Protein AF-A0A6B3GHF2-F1 (afdb_monomer_lite)

Structure (mmCIF, N/CA/C/O backbone):
data_AF-A0A6B3GHF2-F1
#
_entry.id   AF-A0A6B3GHF2-F1
#
loop_
_atom_site.group_PDB
_atom_site.id
_atom_site.type_symbol
_atom_site.label_atom_id
_atom_site.label_alt_id
_atom_site.label_comp_id
_atom_site.label_asym_id
_atom_site.label_entity_id
_atom_site.label_seq_id
_atom_site.pdbx_PDB_ins_code
_atom_site.Cartn_x
_atom_site.Cartn_y
_atom_site.Cartn_z
_atom_site.occupancy
_atom_site.B_iso_or_equiv
_atom_site.auth_seq_id
_atom_site.auth_comp_id
_atom_site.auth_asym_id
_atom_site.auth_atom_id
_atom_site.pdbx_PDB_model_num
ATOM 1 N N . LEU A 1 1 ? 19.508 -6.571 7.950 1.00 88.88 1 LEU A N 1
ATOM 2 C CA . LEU A 1 1 ? 18.903 -7.587 7.054 1.00 88.88 1 LEU A CA 1
ATOM 3 C C . LEU A 1 1 ? 18.794 -8.964 7.714 1.00 88.88 1 LEU A C 1
ATOM 5 O O . LEU A 1 1 ? 17.687 -9.468 7.788 1.00 88.88 1 LEU A O 1
ATOM 9 N N . TYR A 1 2 ? 19.880 -9.550 8.240 1.00 95.19 2 TYR A N 1
ATOM 10 C CA . TYR A 1 2 ? 19.823 -10.866 8.907 1.00 95.19 2 TYR A CA 1
ATOM 11 C C . TYR A 1 2 ? 18.774 -10.945 10.028 1.00 95.19 2 TYR A 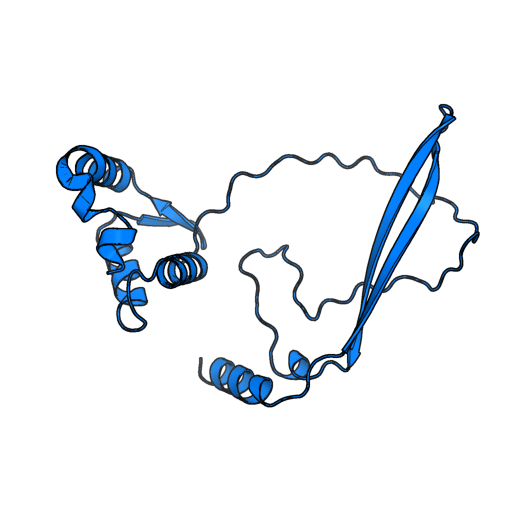C 1
ATOM 13 O O . TYR A 1 2 ? 17.968 -11.864 10.043 1.00 95.19 2 TYR A O 1
ATOM 21 N N . GLU A 1 3 ? 18.723 -9.946 10.913 1.00 94.00 3 GLU A N 1
ATOM 22 C CA . GLU A 1 3 ? 17.723 -9.892 11.987 1.00 94.00 3 GLU A CA 1
ATOM 23 C C . GLU A 1 3 ? 16.279 -9.899 11.457 1.00 94.00 3 GLU A C 1
ATOM 25 O O . GLU A 1 3 ? 15.427 -10.585 12.012 1.00 94.00 3 GLU A O 1
ATOM 30 N N . LEU A 1 4 ? 16.008 -9.184 10.359 1.00 93.31 4 LEU A N 1
ATOM 31 C CA . LEU A 1 4 ? 14.692 -9.149 9.716 1.00 93.31 4 LEU A CA 1
ATOM 32 C C . LEU A 1 4 ? 14.301 -10.533 9.185 1.00 93.31 4 LEU A C 1
ATOM 34 O O . LEU A 1 4 ? 13.196 -11.003 9.446 1.00 93.31 4 LEU A O 1
ATOM 38 N N . ILE A 1 5 ? 15.227 -11.189 8.477 1.00 95.12 5 ILE A N 1
ATOM 39 C CA . ILE A 1 5 ? 15.040 -12.548 7.956 1.00 95.12 5 ILE A CA 1
ATOM 40 C C . ILE A 1 5 ? 14.788 -13.511 9.116 1.00 95.12 5 ILE A C 1
ATOM 42 O O . ILE A 1 5 ? 13.819 -14.259 9.095 1.00 95.12 5 ILE A O 1
ATOM 46 N N . TRP A 1 6 ? 15.617 -13.455 10.158 1.00 96.94 6 TRP A N 1
ATOM 47 C CA . TRP A 1 6 ? 15.489 -14.315 11.329 1.00 96.94 6 TRP A CA 1
ATOM 48 C C . TRP A 1 6 ? 14.136 -14.132 12.030 1.00 96.94 6 TRP A C 1
ATOM 50 O O . TRP A 1 6 ? 13.442 -15.119 12.265 1.00 96.94 6 TRP A O 1
ATOM 60 N N . LYS A 1 7 ? 13.711 -12.885 12.286 1.00 96.06 7 LYS A N 1
ATOM 61 C CA . LYS A 1 7 ? 12.404 -12.584 12.894 1.00 96.06 7 LYS A CA 1
ATOM 62 C C . LYS A 1 7 ? 11.247 -13.112 12.050 1.00 96.06 7 LYS A C 1
ATOM 64 O O . LYS A 1 7 ? 10.357 -13.755 12.601 1.00 96.06 7 LYS A O 1
ATOM 69 N N . ARG A 1 8 ? 11.271 -12.898 10.728 1.00 96.06 8 ARG A N 1
ATOM 70 C CA . ARG A 1 8 ? 10.205 -13.359 9.820 1.00 96.06 8 ARG A CA 1
ATOM 71 C C . ARG A 1 8 ? 10.156 -14.889 9.724 1.00 96.06 8 ARG A C 1
ATOM 73 O O . ARG A 1 8 ? 9.071 -15.462 9.773 1.00 96.06 8 ARG A O 1
ATOM 80 N N . THR A 1 9 ? 11.310 -15.561 9.692 1.00 97.25 9 THR A N 1
ATOM 81 C CA . THR A 1 9 ? 11.394 -17.032 9.721 1.00 97.25 9 THR A CA 1
ATOM 82 C C . THR A 1 9 ? 10.838 -17.601 11.023 1.00 97.25 9 THR A C 1
ATOM 84 O O . THR A 1 9 ? 10.012 -18.509 10.981 1.00 97.25 9 THR A O 1
ATOM 87 N N . VAL A 1 10 ? 11.236 -17.056 12.177 1.00 96.81 10 VAL A N 1
ATOM 88 C CA . VAL A 1 10 ? 10.724 -17.500 13.482 1.00 96.81 10 VAL A CA 1
ATOM 89 C C . VAL A 1 10 ? 9.215 -17.260 13.586 1.00 96.81 10 VAL A C 1
ATOM 91 O O . VAL A 1 10 ? 8.486 -18.182 13.944 1.00 96.81 10 VAL A O 1
ATOM 94 N N . ALA A 1 11 ? 8.737 -16.070 13.208 1.00 96.38 11 ALA A N 1
ATOM 95 C CA . ALA A 1 11 ? 7.318 -15.713 13.231 1.00 96.38 11 ALA A CA 1
ATOM 96 C C . ALA A 1 11 ? 6.450 -16.670 12.396 1.00 96.38 11 ALA A C 1
ATOM 98 O O . ALA A 1 11 ? 5.365 -17.035 12.837 1.00 96.38 11 ALA A O 1
ATOM 99 N N . SER A 1 12 ? 6.950 -17.149 11.249 1.00 96.38 12 SER A N 1
ATOM 100 C CA . SER A 1 12 ? 6.222 -18.089 10.377 1.00 96.38 12 SER A CA 1
ATOM 101 C C . SER A 1 12 ? 5.883 -19.437 11.029 1.00 96.38 12 SER A C 1
ATOM 103 O O . SER A 1 12 ? 5.015 -20.149 10.535 1.00 96.38 12 SER A O 1
ATOM 105 N N . GLN A 1 13 ? 6.576 -19.806 12.111 1.00 97.75 13 GLN A N 1
ATOM 106 C CA . GLN A 1 13 ? 6.357 -21.053 12.855 1.00 97.75 13 GLN A CA 1
ATOM 107 C C . GLN A 1 13 ? 5.630 -20.818 14.189 1.00 97.75 13 GLN A C 1
ATOM 109 O O . GLN A 1 13 ? 5.427 -21.752 14.968 1.00 97.75 13 GLN A O 1
ATOM 114 N N . MET A 1 14 ? 5.275 -19.568 14.498 1.00 97.38 14 MET A N 1
ATOM 115 C CA . MET A 1 14 ? 4.552 -19.212 15.715 1.00 97.38 14 MET A CA 1
ATOM 116 C C . MET A 1 14 ? 3.042 -19.352 15.514 1.00 97.38 14 MET A C 1
ATOM 118 O O . MET A 1 14 ? 2.538 -19.381 14.399 1.00 97.38 14 MET A O 1
ATOM 122 N N . LYS A 1 15 ? 2.309 -19.437 16.627 1.00 97.00 15 LYS A N 1
ATOM 123 C CA . LYS A 1 15 ? 0.843 -19.484 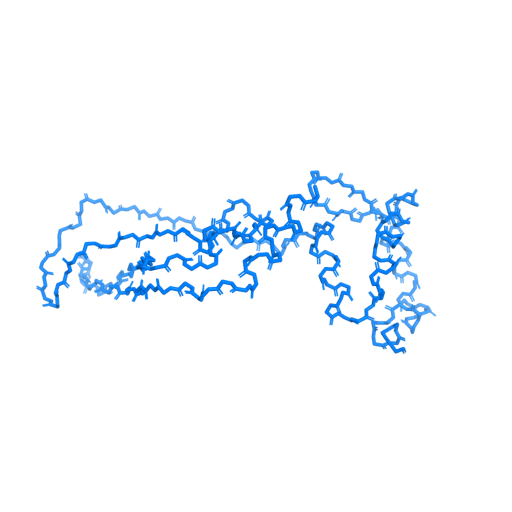16.609 1.00 97.00 15 LYS A CA 1
ATOM 124 C C . LYS A 1 15 ? 0.247 -18.185 16.070 1.00 97.00 15 LYS A C 1
ATOM 126 O O . LYS A 1 15 ? 0.813 -17.109 16.285 1.00 97.00 15 LYS A O 1
ATOM 131 N N . ASP A 1 16 ? -0.945 -18.299 15.499 1.00 95.62 16 ASP A N 1
ATOM 132 C CA . ASP A 1 16 ? -1.759 -17.154 15.108 1.00 95.62 16 ASP A CA 1
ATOM 133 C C . ASP A 1 16 ? -2.029 -16.232 16.294 1.00 95.62 16 ASP A C 1
ATOM 135 O O . ASP A 1 16 ? -2.136 -16.662 17.450 1.00 95.62 16 ASP A O 1
ATOM 139 N N . ALA A 1 17 ? -2.145 -14.944 15.997 1.00 94.44 17 ALA A N 1
ATOM 140 C CA . ALA A 1 17 ? -2.664 -13.997 16.956 1.00 94.44 17 ALA A CA 1
ATOM 141 C C . ALA A 1 17 ? -4.187 -14.121 17.052 1.00 94.44 17 ALA A C 1
ATOM 143 O O . ALA A 1 17 ? -4.872 -14.287 16.044 1.00 94.44 17 ALA A O 1
ATOM 144 N N . THR A 1 18 ? -4.726 -13.985 18.259 1.00 95.31 18 THR A N 1
ATOM 145 C CA . THR A 1 18 ? -6.172 -13.941 18.489 1.00 95.31 18 THR A CA 1
ATOM 146 C C . THR A 1 18 ? -6.552 -12.635 19.156 1.00 95.31 18 THR A C 1
ATOM 148 O O . THR A 1 18 ? -5.778 -12.048 19.915 1.00 95.31 18 THR A O 1
ATOM 151 N N . GLY A 1 19 ? -7.768 -12.182 18.893 1.00 93.69 19 GLY A N 1
ATOM 152 C CA . GLY A 1 19 ? -8.270 -10.927 19.409 1.00 93.69 19 GLY A CA 1
ATOM 153 C C . GLY A 1 19 ? -9.765 -10.787 19.200 1.00 93.69 19 GLY A C 1
ATOM 154 O O . GLY A 1 19 ? -10.410 -11.664 18.631 1.00 93.69 19 GLY A O 1
ATOM 155 N N . ASN A 1 20 ? -10.289 -9.660 19.658 1.00 93.00 20 ASN A N 1
ATOM 156 C CA . ASN A 1 20 ? -11.680 -9.280 19.509 1.00 93.00 20 ASN A CA 1
ATOM 157 C C . ASN A 1 20 ? -11.750 -8.026 18.640 1.00 93.00 20 ASN A C 1
ATOM 159 O O . ASN A 1 20 ? -11.010 -7.067 18.871 1.00 93.00 20 ASN A O 1
ATOM 163 N N . SER A 1 21 ? -12.655 -8.039 17.667 1.00 92.94 21 SER A N 1
ATOM 164 C CA . SER A 1 21 ? -13.078 -6.843 16.946 1.00 92.94 21 SER A CA 1
ATOM 165 C C . SER A 1 21 ? -14.472 -6.473 17.429 1.00 92.94 21 SER A C 1
ATOM 167 O O . SER A 1 21 ? -15.338 -7.344 17.531 1.00 92.94 21 SER A O 1
ATOM 169 N N . VAL A 1 22 ? -14.674 -5.206 17.770 1.00 93.56 22 VAL A N 1
ATOM 170 C CA . VAL A 1 22 ? -15.941 -4.692 18.291 1.00 93.56 22 VAL A CA 1
ATOM 171 C C . VAL A 1 22 ? -16.322 -3.462 17.488 1.00 93.56 22 VAL A C 1
ATOM 173 O O . VAL A 1 22 ? -15.524 -2.538 17.347 1.00 93.56 22 VAL A O 1
ATOM 176 N N . THR A 1 23 ? -17.557 -3.428 17.004 1.00 94.75 23 THR A N 1
ATOM 177 C CA . THR A 1 23 ? -18.143 -2.248 16.367 1.00 94.75 23 THR A CA 1
ATOM 178 C C . THR A 1 23 ? -19.340 -1.803 17.189 1.00 94.75 23 THR A C 1
ATOM 180 O O . THR A 1 23 ? -20.242 -2.593 17.449 1.00 94.75 23 THR A O 1
ATOM 183 N N . VAL A 1 24 ? -19.344 -0.536 17.589 1.00 94.81 24 VAL A N 1
ATOM 184 C CA . VAL A 1 24 ? -20.440 0.103 18.317 1.00 94.81 24 VAL A CA 1
ATOM 185 C C . VAL A 1 24 ? -21.104 1.105 17.386 1.00 94.81 24 VAL A C 1
ATOM 187 O O . VAL A 1 24 ? -20.431 1.943 16.780 1.00 94.81 24 VAL A O 1
ATOM 190 N N . LYS A 1 25 ? -22.428 1.012 17.275 1.00 95.00 25 LYS A N 1
ATOM 191 C CA . LYS A 1 25 ? -23.264 1.981 16.568 1.00 95.00 25 LYS A CA 1
ATOM 192 C C . LYS A 1 25 ? -23.999 2.838 17.581 1.00 95.00 25 LYS A C 1
ATOM 194 O O . LYS A 1 25 ? -24.591 2.312 18.517 1.00 95.00 25 LYS A O 1
ATOM 199 N N . ILE A 1 26 ? -23.951 4.146 17.386 1.00 94.81 26 ILE A N 1
ATOM 200 C CA . ILE A 1 26 ? -24.514 5.130 18.304 1.00 94.81 26 ILE A CA 1
ATOM 201 C C . ILE A 1 26 ? -25.543 5.931 17.517 1.00 94.81 26 ILE A C 1
ATOM 203 O O . ILE A 1 26 ? -25.193 6.687 16.610 1.00 94.81 26 ILE A O 1
ATOM 207 N N . GLY A 1 27 ? -26.815 5.734 17.852 1.00 93.25 27 GLY A N 1
ATOM 208 C CA . GLY A 1 27 ? -27.907 6.536 17.318 1.00 93.25 27 GLY A CA 1
ATOM 209 C C . GLY A 1 27 ? -28.030 7.852 18.080 1.00 93.25 27 GLY A C 1
ATOM 210 O O . GLY A 1 27 ? -27.919 7.882 19.304 1.00 93.25 27 GLY A O 1
ATOM 211 N N . GLY A 1 28 ? -28.287 8.937 17.362 1.00 91.12 28 GLY A N 1
ATOM 212 C CA . GLY A 1 28 ? -28.571 10.243 17.942 1.00 91.12 28 GLY A CA 1
ATOM 213 C C . GLY A 1 28 ? -29.587 11.002 17.104 1.00 91.12 28 GLY A C 1
ATOM 214 O O . GLY A 1 28 ? -29.759 10.731 15.917 1.00 91.12 28 GLY A O 1
ATOM 215 N N . ARG A 1 29 ? -30.256 11.975 17.722 1.00 90.88 29 ARG A N 1
ATOM 216 C CA . ARG A 1 29 ? -31.148 12.890 17.011 1.00 90.88 29 ARG A CA 1
ATOM 217 C C . ARG A 1 29 ? -30.521 14.272 16.957 1.00 90.88 29 ARG A C 1
ATOM 219 O O . ARG A 1 29 ? -30.224 14.859 17.996 1.00 90.88 29 ARG A O 1
ATOM 226 N N . ALA A 1 30 ? -30.319 14.783 15.750 1.00 88.56 30 ALA A N 1
ATOM 227 C CA . ALA A 1 30 ? -29.861 16.143 15.536 1.00 88.56 30 ALA A CA 1
ATOM 228 C C . ALA A 1 30 ? -30.917 17.154 16.012 1.00 88.56 30 ALA A C 1
ATOM 230 O O . ALA A 1 30 ? -32.113 16.857 16.080 1.00 88.56 30 ALA A O 1
ATOM 231 N N . SER A 1 31 ? -30.480 18.378 16.315 1.00 87.19 31 SER A N 1
ATOM 232 C CA . SER A 1 31 ? -31.352 19.458 16.799 1.00 87.19 31 SER A CA 1
ATOM 233 C C . SER A 1 31 ? -32.447 19.859 15.804 1.00 87.19 31 SER A C 1
ATOM 235 O O . SER A 1 31 ? -33.484 20.376 16.210 1.00 87.19 31 SER A O 1
ATOM 237 N N . ASP A 1 32 ? -32.252 19.584 14.515 1.00 91.62 32 ASP A N 1
ATOM 238 C CA . ASP A 1 32 ? -33.240 19.791 13.451 1.00 91.62 32 ASP A CA 1
ATOM 239 C C . ASP A 1 32 ? -34.171 18.584 13.224 1.00 91.62 32 ASP A C 1
ATOM 241 O O . ASP A 1 32 ? -34.955 18.563 12.275 1.00 91.62 32 ASP A O 1
ATOM 245 N N . GLY A 1 33 ? -34.109 17.583 14.106 1.00 91.44 33 GLY A N 1
ATOM 246 C CA . GLY A 1 33 ? -35.015 16.438 14.132 1.00 91.44 33 GLY A CA 1
ATOM 247 C C . GLY A 1 33 ? -34.590 15.251 13.270 1.00 91.44 33 GLY A C 1
ATOM 248 O O . GLY A 1 33 ? -35.291 14.234 13.302 1.00 91.44 33 GLY A O 1
ATOM 249 N N . ARG A 1 34 ? -33.467 15.346 12.544 1.00 94.31 34 ARG A N 1
ATOM 250 C CA . ARG A 1 34 ? -32.913 14.247 11.741 1.00 94.31 34 ARG A CA 1
ATOM 251 C C . ARG A 1 34 ? -32.245 13.189 12.614 1.00 94.31 34 ARG A C 1
ATOM 253 O O . ARG A 1 34 ? -31.595 13.518 13.603 1.00 94.31 34 ARG A O 1
ATOM 260 N N . ASP A 1 35 ? -32.359 11.933 12.203 1.00 94.44 35 ASP A N 1
ATOM 261 C CA . ASP A 1 35 ? -31.611 10.840 12.818 1.00 94.44 35 ASP A CA 1
ATOM 262 C C . ASP A 1 35 ? -30.183 10.807 12.257 1.00 94.44 35 ASP A C 1
ATOM 264 O O . ASP A 1 35 ? -29.961 10.989 11.057 1.00 94.44 35 ASP A O 1
ATOM 268 N N . ALA A 1 36 ? -29.214 10.589 13.138 1.00 92.44 36 ALA A N 1
ATOM 269 C CA . ALA A 1 36 ? -27.804 10.436 12.818 1.00 92.44 36 ALA A CA 1
ATOM 270 C C . ALA A 1 36 ? -27.273 9.136 13.437 1.00 92.44 36 ALA A C 1
ATOM 272 O O . ALA A 1 36 ? -27.665 8.757 14.542 1.00 92.44 36 ALA A O 1
ATOM 273 N N . GLU A 1 37 ? -26.363 8.467 12.731 1.00 94.19 37 GLU A N 1
ATOM 274 C CA . GLU A 1 37 ? -25.646 7.290 13.226 1.00 94.19 37 GLU A CA 1
ATOM 275 C C . GLU A 1 37 ? -24.149 7.605 13.251 1.00 94.19 37 GLU A C 1
ATOM 277 O O . GLU A 1 37 ? -23.576 8.048 12.255 1.00 94.19 37 GLU A O 1
ATOM 282 N N . PHE A 1 38 ? -23.519 7.352 14.392 1.00 94.25 38 PHE A N 1
ATOM 283 C CA . PHE A 1 38 ? -22.072 7.343 14.543 1.00 94.25 38 PHE A CA 1
ATOM 284 C C . PHE A 1 38 ? -21.604 5.899 14.692 1.00 94.25 38 PHE A C 1
ATOM 286 O O . PHE A 1 38 ? -22.294 5.059 15.274 1.00 94.25 38 PHE A O 1
ATOM 293 N N . SER A 1 39 ? -20.409 5.605 14.192 1.00 95.12 39 SER A N 1
ATOM 294 C CA . SER A 1 39 ? -19.801 4.284 14.317 1.00 95.12 39 SER A CA 1
ATOM 295 C C . SER A 1 39 ? -18.421 4.390 14.943 1.00 95.12 39 SER A C 1
ATOM 297 O O . SER A 1 39 ? -17.577 5.139 14.452 1.00 95.12 39 SER A O 1
ATOM 299 N N . ALA A 1 40 ? -18.168 3.584 15.966 1.00 94.69 40 ALA A N 1
ATOM 300 C CA . ALA A 1 40 ? -16.843 3.377 16.529 1.00 94.69 40 ALA A CA 1
ATOM 301 C C . ALA A 1 40 ? -16.432 1.919 16.314 1.00 94.69 40 ALA A C 1
ATOM 303 O O . ALA A 1 40 ? -17.225 1.007 16.535 1.00 94.69 40 ALA A O 1
ATOM 304 N N . SER A 1 41 ? -15.195 1.689 15.878 1.00 94.38 41 SER A N 1
ATOM 305 C CA . SER A 1 41 ? -14.632 0.342 15.743 1.00 94.38 41 SER A CA 1
ATOM 306 C C . SER A 1 41 ? -13.363 0.217 16.573 1.00 94.38 41 SER A C 1
ATOM 308 O O . SER A 1 41 ? -12.507 1.105 16.557 1.00 94.38 41 SER A O 1
ATOM 310 N N . GLY A 1 42 ? -13.266 -0.888 17.304 1.00 93.44 42 GLY A N 1
ATOM 311 C CA . GLY A 1 42 ? -12.163 -1.234 18.180 1.00 93.44 42 GLY A CA 1
ATOM 312 C C . GLY A 1 42 ? -11.624 -2.625 17.885 1.00 93.44 42 GLY A C 1
ATOM 313 O O . GLY A 1 42 ? -12.361 -3.522 17.481 1.00 93.44 42 GLY A O 1
ATOM 314 N N . LYS A 1 43 ? -10.328 -2.802 18.120 1.00 93.19 43 LYS A N 1
ATOM 315 C CA . LYS A 1 43 ? -9.602 -4.064 17.975 1.00 93.19 43 LYS A CA 1
ATOM 316 C C . LYS A 1 43 ? -8.726 -4.255 19.205 1.00 93.19 43 LYS A C 1
ATOM 318 O O . LYS A 1 43 ? -7.957 -3.359 19.551 1.00 93.19 43 LYS A O 1
ATOM 323 N N . THR A 1 44 ? -8.808 -5.425 19.824 1.00 93.69 44 THR A N 1
ATOM 324 C CA . THR A 1 44 ? -7.968 -5.805 20.969 1.00 93.69 44 THR A CA 1
ATOM 325 C C . THR A 1 44 ? -7.364 -7.176 20.708 1.00 93.69 44 THR A C 1
ATOM 327 O O . THR A 1 44 ? -8.066 -8.084 20.276 1.00 93.69 44 THR A O 1
ATOM 330 N N . ILE A 1 45 ? -6.082 -7.357 20.989 1.00 93.75 45 ILE A N 1
ATOM 331 C CA . ILE A 1 45 ? -5.324 -8.587 20.780 1.00 93.75 45 ILE A CA 1
ATOM 332 C C . ILE A 1 45 ? -5.241 -9.323 22.120 1.00 93.75 45 ILE A C 1
ATOM 334 O O . ILE A 1 45 ? -4.518 -8.947 23.041 1.00 93.75 45 ILE A O 1
ATOM 338 N N . THR A 1 46 ? -5.989 -10.416 22.241 1.00 93.25 46 THR A N 1
ATOM 339 C CA . THR A 1 46 ? -5.991 -11.258 23.446 1.00 93.25 46 THR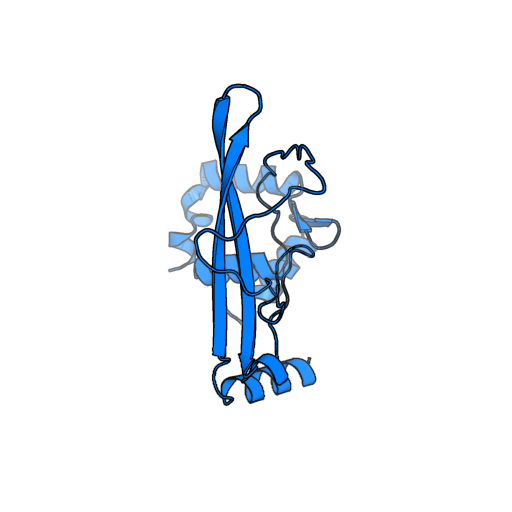 A CA 1
ATOM 340 C C . THR A 1 46 ? -4.745 -12.135 23.522 1.00 93.25 46 THR A C 1
ATOM 342 O O . THR A 1 46 ? -4.240 -12.414 24.609 1.00 93.25 46 THR A O 1
ATOM 345 N N . PHE A 1 47 ? -4.202 -12.529 22.371 1.00 95.31 47 PHE A N 1
ATOM 346 C CA . PHE A 1 47 ? -2.969 -13.291 22.262 1.00 95.31 47 PHE A CA 1
ATOM 347 C C . PHE A 1 47 ? -2.185 -12.828 21.039 1.00 95.31 47 PHE A C 1
ATOM 349 O O . PHE A 1 47 ? -2.669 -12.897 19.918 1.00 95.31 47 PHE A O 1
ATOM 356 N N . HIS A 1 48 ? -0.957 -12.363 21.253 1.00 92.69 48 HIS A N 1
ATOM 357 C CA . HIS A 1 48 ? -0.172 -11.732 20.190 1.00 92.69 48 HIS A CA 1
ATOM 358 C C . HIS A 1 48 ? 0.434 -12.724 19.186 1.00 92.69 48 HIS A C 1
ATOM 360 O O . HIS A 1 48 ? 0.816 -12.303 18.102 1.00 92.69 48 HIS A O 1
ATOM 366 N N . GLY A 1 49 ? 0.542 -14.018 19.514 1.00 95.50 49 GLY A N 1
ATOM 367 C CA . GLY A 1 49 ? 1.077 -15.017 18.583 1.00 95.50 49 GLY A CA 1
ATOM 368 C C . GLY A 1 49 ? 2.393 -14.590 17.922 1.00 95.50 49 GLY A C 1
ATOM 369 O O . GLY A 1 49 ? 3.298 -14.079 18.593 1.00 95.50 49 GLY A O 1
ATOM 370 N N . PHE A 1 50 ? 2.475 -14.771 16.604 1.00 94.88 50 PHE A N 1
ATOM 371 C CA . PHE A 1 50 ? 3.605 -14.367 15.764 1.00 94.88 50 PHE A CA 1
ATOM 372 C C . PHE A 1 50 ? 3.930 -12.863 15.817 1.00 94.88 50 PHE A C 1
ATOM 374 O O . PHE A 1 50 ? 5.097 -12.501 15.645 1.00 94.88 50 PHE A O 1
ATOM 381 N N . MET A 1 51 ? 2.957 -11.993 16.132 1.00 93.12 51 MET A N 1
ATOM 382 C CA . MET A 1 51 ? 3.172 -10.539 16.196 1.00 93.12 51 MET A CA 1
ATOM 383 C C . MET A 1 51 ? 4.185 -10.139 17.276 1.00 93.12 51 MET A C 1
ATOM 385 O O . MET A 1 51 ? 4.795 -9.080 17.188 1.00 93.12 51 MET A O 1
ATOM 389 N N . LYS A 1 52 ? 4.452 -11.003 18.271 1.00 91.94 52 LYS A N 1
ATOM 390 C CA . LYS A 1 52 ? 5.551 -10.773 19.230 1.00 91.94 52 LYS A CA 1
ATOM 391 C C . LYS A 1 52 ? 6.937 -10.785 18.584 1.00 91.94 52 LYS A C 1
ATOM 393 O O . LYS A 1 52 ? 7.857 -10.184 19.131 1.00 91.94 52 LYS A O 1
ATOM 398 N N . ALA A 1 53 ? 7.109 -11.526 17.493 1.00 92.69 53 ALA A N 1
ATOM 399 C CA . ALA A 1 53 ? 8.393 -11.670 16.817 1.00 92.69 53 ALA A CA 1
ATOM 400 C C . ALA A 1 53 ? 8.518 -10.738 15.610 1.00 92.69 53 ALA A C 1
ATOM 402 O O . ALA A 1 53 ? 9.608 -10.219 15.356 1.00 92.69 53 ALA A O 1
ATOM 403 N N . TYR A 1 54 ? 7.430 -10.531 14.866 1.00 93.00 54 TYR A N 1
ATOM 404 C CA . TYR A 1 54 ? 7.445 -9.727 13.651 1.00 93.00 54 TYR A CA 1
ATOM 405 C C . TYR A 1 54 ? 6.070 -9.132 13.335 1.00 93.00 54 TYR A C 1
ATOM 407 O O . TYR A 1 54 ? 5.070 -9.843 13.356 1.00 93.00 54 TYR A O 1
ATOM 415 N N . VAL A 1 55 ? 6.059 -7.848 12.977 1.00 91.00 55 VAL A N 1
ATOM 416 C CA . VAL A 1 55 ? 4.907 -7.126 12.423 1.00 91.00 55 VAL A CA 1
ATOM 417 C C . VAL A 1 55 ? 5.372 -6.502 11.112 1.00 91.00 55 VAL A C 1
ATOM 419 O O . VAL A 1 55 ? 6.461 -5.922 11.053 1.00 91.00 55 VAL A O 1
ATOM 422 N N . GLU A 1 56 ? 4.591 -6.676 10.049 1.00 86.75 56 GLU A N 1
ATOM 423 C CA . GLU A 1 56 ? 4.911 -6.080 8.755 1.00 86.75 56 GLU A CA 1
ATOM 424 C C . GLU A 1 56 ? 4.719 -4.561 8.824 1.00 86.75 56 GLU A C 1
ATOM 426 O O . GLU A 1 56 ? 3.719 -4.066 9.339 1.00 86.75 56 GLU A O 1
ATOM 431 N N . GLY A 1 57 ? 5.719 -3.815 8.355 1.00 83.81 57 GLY A N 1
ATOM 432 C CA . GLY A 1 57 ? 5.631 -2.361 8.276 1.00 83.81 57 GLY A CA 1
ATOM 433 C C . GLY A 1 57 ? 4.744 -1.920 7.114 1.00 83.81 57 GLY A C 1
ATOM 434 O O . GLY A 1 57 ? 4.562 -2.659 6.148 1.00 83.81 57 GLY A O 1
ATOM 435 N N . ALA A 1 58 ? 4.248 -0.688 7.180 1.00 81.06 58 ALA A N 1
ATOM 436 C CA . ALA A 1 58 ? 3.504 -0.068 6.094 1.00 81.06 58 ALA A CA 1
ATOM 437 C C . ALA A 1 58 ? 4.299 1.080 5.458 1.00 81.06 58 ALA A C 1
ATOM 439 O O . ALA A 1 58 ? 4.960 1.852 6.154 1.00 81.06 58 ALA A O 1
ATOM 440 N N . ASP A 1 59 ? 4.202 1.205 4.131 1.00 73.88 59 ASP A N 1
ATOM 441 C CA . ASP A 1 59 ? 4.810 2.311 3.379 1.00 73.88 59 ASP A CA 1
ATOM 442 C C . ASP A 1 59 ? 4.106 3.654 3.653 1.00 73.88 59 ASP A C 1
ATOM 444 O O . ASP A 1 59 ? 4.739 4.710 3.577 1.00 73.88 59 ASP A O 1
ATOM 448 N N . ASP A 1 60 ? 2.804 3.629 3.970 1.00 75.25 60 ASP A N 1
ATOM 449 C CA . ASP A 1 60 ? 2.061 4.808 4.429 1.00 75.25 60 ASP A CA 1
ATOM 450 C C . ASP A 1 60 ? 2.270 4.987 5.943 1.00 75.25 60 ASP A C 1
ATOM 452 O O . ASP A 1 60 ? 1.836 4.132 6.717 1.00 75.25 60 ASP A O 1
ATOM 456 N N . PRO A 1 61 ? 2.859 6.111 6.398 1.00 68.69 61 PRO A N 1
ATOM 457 C CA . PRO A 1 61 ? 3.019 6.403 7.823 1.00 68.69 61 PRO A CA 1
ATOM 458 C C . PRO A 1 61 ? 1.700 6.442 8.608 1.00 68.69 61 PRO A C 1
ATOM 460 O O . PRO A 1 61 ? 1.717 6.353 9.833 1.00 68.69 61 PRO A O 1
ATOM 463 N N . ASN A 1 62 ? 0.566 6.623 7.924 1.00 75.25 62 ASN A N 1
ATOM 464 C CA . ASN A 1 62 ? -0.760 6.673 8.537 1.00 75.25 62 ASN A CA 1
ATOM 465 C C . ASN A 1 62 ? -1.489 5.327 8.516 1.00 75.25 62 ASN A C 1
ATOM 467 O O . ASN A 1 62 ? -2.579 5.234 9.085 1.00 75.25 62 ASN A O 1
ATOM 471 N N . ALA A 1 63 ? -0.939 4.308 7.852 1.00 76.62 63 ALA A N 1
ATOM 472 C CA . ALA A 1 63 ? -1.552 2.991 7.842 1.00 76.62 63 ALA A CA 1
ATOM 473 C C . ALA A 1 63 ? -1.526 2.385 9.249 1.00 76.62 63 ALA A C 1
ATOM 475 O O . ALA A 1 63 ? -0.565 2.531 10.009 1.00 76.62 63 ALA A O 1
ATOM 476 N N . GLU A 1 64 ? -2.612 1.706 9.606 1.00 80.12 64 GLU A N 1
ATOM 477 C CA . GLU A 1 64 ? -2.644 0.947 10.846 1.00 80.12 64 GLU A CA 1
ATOM 478 C C . GLU A 1 64 ? -1.831 -0.330 10.688 1.00 80.12 64 GLU A C 1
ATOM 480 O O . GLU A 1 64 ? -2.080 -1.123 9.785 1.00 80.12 64 GLU A O 1
ATOM 485 N N . LEU A 1 65 ? -0.860 -0.509 11.580 1.00 84.44 65 LEU A N 1
ATOM 486 C CA . LEU A 1 65 ? -0.120 -1.756 11.713 1.00 84.44 65 LEU A CA 1
ATOM 487 C C . LEU A 1 65 ? -0.996 -2.810 12.400 1.00 84.44 65 LEU A C 1
ATOM 489 O O . LEU A 1 65 ? -1.875 -2.481 13.203 1.00 84.44 65 LEU A O 1
ATOM 493 N N . ASP A 1 66 ? -0.736 -4.083 12.112 1.00 82.81 66 ASP A N 1
ATOM 494 C CA . ASP A 1 66 ? -1.581 -5.192 12.566 1.00 82.81 66 ASP A CA 1
ATOM 495 C C . ASP A 1 66 ? -1.653 -5.349 14.091 1.00 82.81 66 ASP A C 1
ATOM 497 O O . ASP A 1 66 ? -2.665 -5.839 14.611 1.00 82.81 66 ASP A O 1
ATOM 501 N N . ASP A 1 67 ? -0.614 -4.910 14.800 1.00 82.94 67 ASP A N 1
ATOM 502 C CA . ASP A 1 67 ? -0.476 -4.962 16.255 1.00 82.94 67 ASP A CA 1
ATOM 503 C C . ASP A 1 67 ? -1.103 -3.761 16.980 1.00 82.94 67 ASP A C 1
ATOM 505 O O . ASP A 1 67 ? -1.177 -3.741 18.212 1.00 82.94 67 ASP A O 1
ATOM 509 N N . ARG A 1 68 ? -1.594 -2.761 16.240 1.00 86.69 68 ARG A N 1
ATOM 510 C CA . ARG A 1 68 ? -2.218 -1.580 16.832 1.00 86.69 68 ARG A CA 1
ATOM 511 C C . ARG A 1 68 ? -3.598 -1.928 17.392 1.00 86.69 68 ARG A C 1
ATOM 513 O O . ARG A 1 68 ? -4.529 -2.265 16.661 1.00 86.69 68 ARG A O 1
ATOM 520 N N . GLU A 1 69 ? -3.747 -1.793 18.707 1.00 89.38 69 GLU A N 1
ATOM 521 C CA . GLU A 1 69 ? -5.035 -1.929 19.387 1.00 89.38 69 GLU A CA 1
ATOM 522 C C . GLU A 1 69 ? -5.786 -0.593 19.462 1.00 89.38 69 GLU A C 1
ATOM 524 O O . GLU A 1 69 ? -5.211 0.462 19.742 1.00 89.38 69 GLU A O 1
ATOM 529 N N . ARG A 1 70 ? -7.109 -0.658 19.302 1.00 92.31 70 ARG A N 1
ATOM 530 C CA . ARG A 1 70 ? -8.051 0.414 19.639 1.00 92.31 70 ARG A CA 1
ATOM 531 C C . ARG A 1 70 ? -9.074 -0.155 20.607 1.00 92.31 70 ARG A C 1
ATOM 533 O O . ARG A 1 70 ? -9.978 -0.880 20.200 1.00 92.31 70 ARG A O 1
ATOM 540 N N . ARG A 1 71 ? -8.918 0.141 21.894 1.00 92.62 71 ARG A N 1
ATOM 541 C CA . ARG A 1 71 ? -9.825 -0.363 22.928 1.00 92.62 71 ARG A CA 1
ATOM 542 C C . ARG A 1 71 ? -11.047 0.533 23.027 1.00 92.62 71 ARG A C 1
ATOM 544 O O . ARG A 1 71 ? -10.913 1.742 23.187 1.00 92.62 71 ARG A O 1
ATOM 551 N N . LEU A 1 72 ? -12.220 -0.082 22.958 1.00 93.50 72 LEU A N 1
ATOM 552 C CA . LEU A 1 72 ? -13.484 0.573 23.265 1.00 93.50 72 LEU A CA 1
ATOM 553 C C . LEU A 1 72 ? -13.915 0.213 24.693 1.00 93.50 72 LEU A C 1
ATOM 555 O O . LEU A 1 72 ? -13.593 -0.887 25.160 1.00 93.50 72 LEU A O 1
ATOM 559 N N . PRO A 1 73 ? -14.615 1.117 25.398 1.00 91.88 73 PRO A N 1
ATOM 560 C CA . PRO A 1 73 ? -15.232 0.789 26.673 1.00 91.88 73 PRO A CA 1
ATOM 561 C C . PRO A 1 73 ? -16.306 -0.287 26.484 1.00 91.88 73 PRO A C 1
ATOM 563 O O . PRO A 1 73 ? -16.890 -0.433 25.409 1.00 91.88 73 PRO A O 1
ATOM 566 N N . GLN A 1 74 ? -16.570 -1.046 27.544 1.00 91.62 74 GLN A N 1
ATOM 567 C CA . GLN A 1 74 ? -17.683 -1.986 27.558 1.00 91.62 74 GLN A CA 1
ATOM 568 C C . GLN A 1 74 ? -18.997 -1.204 27.644 1.00 91.62 74 GLN A C 1
ATOM 570 O O . GLN A 1 74 ? -19.172 -0.405 28.560 1.00 91.62 74 GLN A O 1
ATOM 575 N N . VAL A 1 75 ? -19.895 -1.452 26.694 1.00 93.31 75 VAL A N 1
ATOM 576 C CA . VAL A 1 75 ? -21.222 -0.831 26.598 1.00 93.31 75 VAL A CA 1
ATOM 577 C C . VAL A 1 75 ? -22.267 -1.903 26.300 1.00 93.31 75 VAL A C 1
ATOM 579 O O . VAL A 1 75 ? -21.941 -2.944 25.720 1.00 93.31 75 VAL A O 1
ATOM 582 N N . ALA A 1 76 ? -23.508 -1.655 26.697 1.00 94.38 76 ALA A N 1
ATOM 583 C CA . ALA A 1 76 ? -24.674 -2.470 26.392 1.00 94.38 76 ALA A CA 1
ATOM 584 C C . ALA A 1 76 ? -25.653 -1.715 25.480 1.00 94.38 76 ALA A C 1
ATOM 586 O O . ALA A 1 76 ? -25.627 -0.488 25.361 1.00 94.38 76 ALA A O 1
ATOM 587 N N . GLU A 1 77 ? -26.536 -2.459 24.815 1.00 94.25 77 GLU A N 1
ATOM 588 C CA . GLU A 1 77 ? -27.617 -1.854 24.040 1.00 94.25 77 GLU A CA 1
ATOM 589 C C . GLU A 1 77 ? -28.534 -1.030 24.952 1.00 94.25 77 GLU A C 1
ATOM 591 O O . GLU A 1 77 ? -28.998 -1.508 25.987 1.00 94.25 77 GLU A O 1
ATOM 596 N N . GLY A 1 78 ? -28.808 0.210 24.544 1.00 93.00 78 GLY A N 1
ATOM 597 C CA . GLY A 1 78 ? -29.645 1.141 25.300 1.00 93.00 78 GLY A CA 1
ATOM 598 C C . GLY A 1 78 ? -28.901 1.988 26.335 1.00 93.00 78 GLY A C 1
ATOM 599 O O . GLY A 1 78 ? -29.534 2.849 26.946 1.00 93.00 78 GLY A O 1
ATOM 600 N N . ASP A 1 79 ? -27.588 1.802 26.508 1.00 93.69 79 ASP A N 1
ATOM 601 C CA . ASP A 1 79 ? -26.787 2.682 27.360 1.00 93.69 79 ASP A CA 1
ATOM 602 C C . ASP A 1 79 ? -26.865 4.135 26.871 1.00 93.69 79 ASP A C 1
ATOM 604 O O . ASP A 1 79 ? -26.703 4.436 25.684 1.00 93.69 79 ASP A O 1
ATOM 608 N N . ALA A 1 80 ? -27.115 5.053 27.806 1.00 90.81 80 ALA A N 1
ATOM 609 C CA . ALA A 1 80 ? -27.144 6.477 27.511 1.00 90.81 80 ALA A CA 1
ATOM 610 C C . ALA A 1 80 ? -25.716 7.014 27.326 1.00 90.81 80 ALA A C 1
ATOM 612 O O . ALA A 1 80 ? -24.836 6.761 28.149 1.00 90.81 80 ALA A O 1
ATOM 613 N N . LEU A 1 81 ? -25.509 7.806 26.273 1.00 91.06 81 LEU A N 1
ATOM 614 C CA . LEU A 1 81 ? -24.245 8.476 25.978 1.00 91.06 81 LEU A CA 1
ATOM 615 C C . LEU A 1 81 ? -24.493 9.978 25.812 1.00 91.06 81 LEU A C 1
ATOM 617 O O . LEU A 1 81 ? -25.411 10.385 25.099 1.00 91.06 81 LEU A O 1
ATOM 621 N N . THR A 1 82 ? -23.652 10.797 26.437 1.00 90.62 82 THR A N 1
ATOM 622 C CA . THR A 1 82 ? -23.627 12.246 26.216 1.00 90.62 82 THR A CA 1
ATOM 623 C C . THR A 1 82 ? -22.469 12.568 25.282 1.00 90.62 82 THR A C 1
ATOM 625 O O . THR A 1 82 ? -21.355 12.100 25.499 1.00 90.62 82 THR A O 1
ATOM 628 N N . ALA A 1 83 ? -22.726 13.347 24.232 1.00 90.31 83 ALA A N 1
ATOM 629 C CA . ALA A 1 83 ? -21.659 13.860 23.383 1.00 90.31 83 ALA A CA 1
ATOM 630 C C . ALA A 1 83 ? -20.933 14.996 24.115 1.00 90.31 83 ALA A C 1
ATOM 632 O O . ALA A 1 83 ? -21.525 16.050 24.347 1.00 90.31 83 ALA A O 1
ATOM 633 N N . ASP A 1 84 ? -19.668 14.775 24.471 1.00 92.50 84 ASP A N 1
ATOM 634 C CA . ASP A 1 84 ? -18.835 15.791 25.127 1.00 92.50 84 ASP A CA 1
ATOM 635 C C . ASP A 1 84 ? -18.398 16.888 24.143 1.00 92.50 84 ASP A C 1
ATOM 637 O O . ASP A 1 84 ? -18.411 18.074 24.471 1.00 92.50 84 ASP A O 1
ATOM 641 N N . GLU A 1 85 ? -18.048 16.499 22.915 1.00 93.12 85 GLU A N 1
ATOM 642 C CA . GLU A 1 85 ? -17.626 17.396 21.840 1.00 93.12 85 GLU A CA 1
ATOM 643 C C . GLU A 1 85 ? -18.123 16.874 20.486 1.00 93.12 85 GLU A C 1
ATOM 645 O O . GLU A 1 85 ? -18.164 15.666 20.244 1.00 93.12 85 GLU A O 1
ATOM 650 N N . ILE A 1 86 ? -18.506 17.790 19.592 1.00 90.06 86 ILE A N 1
ATOM 651 C CA . ILE A 1 86 ? -18.875 17.480 18.208 1.00 90.06 86 ILE A CA 1
ATOM 652 C C . ILE A 1 86 ? -18.037 18.367 17.291 1.00 90.06 86 ILE A C 1
ATOM 654 O O . ILE A 1 86 ? -18.255 19.578 17.218 1.00 90.06 86 ILE A O 1
ATOM 658 N N . THR A 1 87 ? -17.096 17.757 16.573 1.00 93.69 87 THR A N 1
ATOM 659 C CA . THR A 1 87 ? -16.266 18.424 15.567 1.00 93.69 87 THR A CA 1
ATOM 660 C C . THR A 1 87 ? -16.755 18.097 14.159 1.00 93.69 87 THR A C 1
ATOM 662 O O . THR A 1 87 ? -17.265 17.010 13.885 1.00 93.69 87 THR A O 1
ATOM 665 N N . VAL A 1 88 ? -16.621 19.061 13.246 1.00 92.50 88 VAL A N 1
ATOM 666 C CA . VAL A 1 88 ? -16.934 18.867 11.826 1.00 92.50 88 VAL A CA 1
ATOM 667 C C . VAL A 1 88 ? -15.630 18.640 11.075 1.00 92.50 88 VAL A C 1
ATOM 669 O O . VAL A 1 88 ? -14.858 19.580 10.882 1.00 92.50 88 VAL A O 1
ATOM 672 N N . ASP A 1 89 ? -15.416 17.408 10.620 1.00 93.75 89 ASP A N 1
ATOM 673 C CA . ASP A 1 89 ? -14.211 17.037 9.883 1.00 93.75 89 ASP A CA 1
ATOM 674 C C . ASP A 1 89 ? -14.441 17.083 8.368 1.00 93.75 89 ASP A C 1
ATOM 676 O O . ASP A 1 89 ? -15.258 16.358 7.796 1.00 93.75 89 ASP A O 1
ATOM 680 N N . GLY A 1 90 ? -13.695 17.964 7.700 1.00 93.81 90 GLY A N 1
ATOM 681 C CA . GLY A 1 90 ? -13.659 18.055 6.245 1.00 93.81 90 GLY A CA 1
ATOM 682 C C . GLY A 1 90 ? -12.629 17.095 5.656 1.00 93.81 90 GLY A C 1
ATOM 683 O O . GLY A 1 90 ? -11.447 17.157 5.994 1.00 93.81 90 GLY A O 1
ATOM 684 N N . HIS A 1 91 ? -13.051 16.253 4.715 1.00 92.69 91 HIS A N 1
ATOM 685 C CA . HIS A 1 91 ? -12.156 15.357 3.982 1.00 92.69 91 HIS A CA 1
ATOM 686 C C . HIS A 1 91 ? -12.098 15.710 2.495 1.00 92.69 91 HIS A C 1
ATOM 688 O O . HIS A 1 91 ? -13.081 16.145 1.899 1.00 92.69 91 HIS A O 1
ATOM 694 N N . ALA A 1 92 ? -10.935 15.474 1.888 1.00 93.81 92 ALA A N 1
ATOM 695 C CA . ALA A 1 92 ? -10.727 15.577 0.450 1.00 93.81 92 ALA A CA 1
ATOM 696 C C . ALA A 1 92 ? -10.191 14.251 -0.094 1.00 93.81 92 ALA A C 1
ATOM 698 O O . ALA A 1 92 ? -9.365 13.589 0.542 1.00 93.81 92 ALA A O 1
ATOM 699 N N . THR A 1 93 ? -10.635 13.877 -1.293 1.00 93.81 93 THR A N 1
ATOM 700 C CA . THR A 1 93 ? -10.099 12.710 -1.995 1.00 93.81 93 THR A CA 1
ATOM 701 C C . THR A 1 93 ? -8.634 12.943 -2.335 1.00 93.81 93 THR A C 1
ATOM 703 O O . THR A 1 93 ? -8.276 13.974 -2.911 1.00 93.81 93 THR A O 1
ATOM 706 N N . LYS A 1 94 ? -7.784 11.973 -2.005 1.00 89.25 94 LYS A N 1
ATOM 707 C CA . LYS A 1 94 ? -6.371 11.989 -2.387 1.00 89.25 94 LYS A CA 1
ATOM 708 C C . LYS A 1 94 ? -6.202 11.300 -3.747 1.00 89.25 94 LYS A C 1
ATOM 710 O O . LYS A 1 94 ? -6.919 10.337 -4.020 1.00 89.25 94 LYS A O 1
ATOM 715 N N . PRO A 1 95 ? -5.272 11.761 -4.601 1.00 92.25 95 PRO A N 1
ATOM 716 C CA . PRO A 1 95 ? -4.914 11.016 -5.801 1.00 92.25 95 PRO A CA 1
ATOM 717 C C . PRO A 1 95 ? -4.262 9.673 -5.426 1.00 92.25 95 PRO A C 1
ATOM 719 O O . PRO A 1 95 ? -3.758 9.537 -4.305 1.00 92.25 95 PRO A O 1
ATOM 722 N N . PRO A 1 96 ? -4.211 8.706 -6.360 1.00 92.00 96 PRO A N 1
ATOM 723 C CA . PRO A 1 96 ? -3.465 7.470 -6.164 1.00 92.00 96 PRO A CA 1
ATOM 724 C C . PRO A 1 96 ? -2.022 7.748 -5.733 1.00 92.00 96 PRO A C 1
ATOM 726 O O . PRO A 1 96 ? -1.362 8.656 -6.255 1.00 92.00 96 PRO A O 1
ATOM 729 N N . ALA A 1 97 ? -1.540 6.972 -4.762 1.00 92.62 97 ALA A N 1
ATOM 730 C CA . ALA A 1 97 ? -0.166 7.076 -4.301 1.00 92.62 97 ALA A CA 1
ATOM 731 C C . ALA A 1 97 ? 0.798 6.723 -5.441 1.00 92.62 97 ALA A C 1
ATOM 733 O O . ALA A 1 97 ? 0.528 5.853 -6.268 1.00 92.62 97 ALA A O 1
ATOM 734 N N . ARG A 1 98 ? 1.942 7.408 -5.487 1.00 95.81 98 ARG A N 1
ATOM 735 C CA . ARG A 1 98 ? 3.033 6.996 -6.374 1.00 95.81 98 ARG A CA 1
ATOM 736 C C . ARG A 1 98 ? 3.668 5.717 -5.843 1.00 95.81 98 ARG A C 1
ATOM 738 O O . ARG A 1 98 ? 3.716 5.520 -4.631 1.00 95.81 98 ARG A O 1
ATOM 745 N N . TYR A 1 99 ? 4.240 4.931 -6.747 1.00 96.94 99 TYR A N 1
ATOM 746 C CA . TYR A 1 99 ? 5.036 3.772 -6.373 1.00 96.94 99 TYR A CA 1
ATOM 747 C C . TYR A 1 99 ? 6.274 4.170 -5.558 1.00 96.94 99 TYR A C 1
ATOM 749 O O . TYR A 1 99 ? 6.975 5.132 -5.874 1.00 96.94 99 TYR A O 1
ATOM 757 N N . THR A 1 100 ? 6.540 3.400 -4.516 1.00 96.19 100 THR A N 1
ATOM 758 C CA . THR A 1 100 ? 7.836 3.222 -3.851 1.00 96.19 100 THR A CA 1
ATOM 759 C C . THR A 1 100 ? 8.603 2.100 -4.557 1.00 96.19 100 THR A C 1
ATOM 761 O O . THR A 1 100 ? 8.053 1.418 -5.421 1.00 96.19 100 THR A O 1
ATOM 764 N N . GLU A 1 101 ? 9.865 1.852 -4.197 1.00 96.06 101 GLU A N 1
ATOM 765 C CA . GLU A 1 101 ? 10.546 0.646 -4.695 1.00 96.06 101 GLU A CA 1
ATOM 766 C C . GLU A 1 101 ? 9.813 -0.628 -4.269 1.00 96.06 101 GLU A C 1
ATOM 768 O O . GLU A 1 101 ? 9.605 -1.505 -5.097 1.00 96.06 101 GLU A O 1
ATOM 773 N N . ALA A 1 102 ? 9.361 -0.705 -3.014 1.00 93.44 102 ALA A N 1
ATOM 774 C CA . ALA A 1 102 ? 8.657 -1.872 -2.491 1.00 93.44 102 ALA A CA 1
ATOM 775 C C . ALA A 1 102 ? 7.333 -2.127 -3.228 1.00 93.44 102 ALA A C 1
ATOM 777 O O . ALA A 1 102 ? 7.102 -3.233 -3.712 1.00 93.44 102 ALA A O 1
ATOM 778 N N . SER A 1 103 ? 6.492 -1.100 -3.379 1.00 95.62 103 SER A N 1
ATOM 779 C CA . SER A 1 103 ? 5.224 -1.239 -4.109 1.00 95.62 103 SER A CA 1
ATOM 780 C C . SER A 1 103 ? 5.417 -1.443 -5.613 1.00 95.62 103 SER A C 1
ATOM 782 O O . SER A 1 103 ? 4.600 -2.127 -6.217 1.00 95.62 103 SER A O 1
ATOM 784 N N . LEU A 1 104 ? 6.500 -0.939 -6.221 1.00 97.19 104 LEU A N 1
ATOM 785 C CA . LEU A 1 104 ? 6.828 -1.268 -7.612 1.00 97.19 104 LEU A CA 1
ATOM 786 C C . LEU A 1 104 ? 7.280 -2.726 -7.762 1.00 97.19 104 LEU A C 1
ATOM 788 O O . LEU A 1 104 ? 6.871 -3.378 -8.714 1.00 97.19 104 LEU A O 1
ATOM 792 N N . VAL A 1 105 ? 8.095 -3.255 -6.841 1.00 96.94 105 VAL A N 1
ATOM 793 C CA . VAL A 1 105 ? 8.447 -4.688 -6.837 1.00 96.94 105 VAL A CA 1
ATOM 794 C C . VAL A 1 105 ? 7.191 -5.541 -6.693 1.00 96.94 105 VAL A C 1
ATOM 796 O O . VAL A 1 105 ? 7.030 -6.495 -7.447 1.00 96.94 105 VAL A O 1
ATOM 799 N N . LYS A 1 106 ? 6.291 -5.162 -5.781 1.00 95.06 106 LYS A N 1
ATOM 800 C CA . LYS A 1 106 ? 5.011 -5.845 -5.586 1.00 95.06 106 LYS A CA 1
ATOM 801 C C . LYS A 1 106 ? 4.158 -5.832 -6.858 1.00 95.06 106 LYS A C 1
ATOM 803 O O . LYS A 1 106 ? 3.683 -6.877 -7.276 1.00 95.06 106 LYS A O 1
ATOM 808 N N . GLU A 1 107 ? 4.021 -4.679 -7.509 1.00 96.81 107 GLU A N 1
ATOM 809 C CA . GLU A 1 107 ? 3.271 -4.554 -8.766 1.00 96.81 107 GLU A CA 1
ATOM 810 C C . GLU A 1 107 ? 3.890 -5.394 -9.897 1.00 96.81 107 GLU A C 1
ATOM 812 O O . GLU A 1 107 ? 3.176 -6.029 -10.669 1.00 96.81 107 GLU A O 1
ATOM 817 N N . LEU A 1 108 ? 5.222 -5.408 -10.006 1.00 97.31 108 LEU A N 1
ATOM 818 C CA . LEU A 1 108 ? 5.945 -6.226 -10.981 1.00 97.31 108 LEU A CA 1
ATOM 819 C C . LEU A 1 108 ? 5.712 -7.724 -10.741 1.00 97.31 108 LEU A C 1
ATOM 821 O O . LEU A 1 108 ? 5.475 -8.463 -11.693 1.00 97.31 108 LEU A O 1
ATOM 825 N N . GLU A 1 109 ? 5.735 -8.157 -9.480 1.00 96.06 109 GLU A N 1
ATOM 826 C CA . GLU A 1 109 ? 5.445 -9.535 -9.080 1.00 96.06 109 GLU A CA 1
ATOM 827 C C . GLU A 1 109 ? 3.993 -9.932 -9.379 1.00 96.06 109 GLU A C 1
ATOM 829 O O . GLU A 1 109 ? 3.768 -10.972 -9.992 1.00 96.06 109 GLU A O 1
ATOM 834 N N . GLU A 1 110 ? 3.017 -9.091 -9.021 1.00 95.94 110 GLU A N 1
ATOM 835 C CA . GLU A 1 110 ? 1.586 -9.325 -9.278 1.00 95.94 110 GLU A CA 1
ATOM 836 C C . GLU A 1 110 ? 1.259 -9.416 -10.774 1.00 95.94 110 GLU A C 1
ATOM 838 O O . GLU A 1 110 ? 0.357 -10.153 -11.169 1.00 95.94 110 GLU A O 1
ATOM 843 N N . ARG A 1 111 ? 2.008 -8.693 -11.614 1.00 95.56 111 ARG A N 1
ATOM 844 C CA . ARG A 1 111 ? 1.902 -8.761 -13.080 1.00 95.56 111 ARG A CA 1
ATOM 845 C C . ARG A 1 111 ? 2.771 -9.846 -13.708 1.00 95.56 111 ARG A C 1
ATOM 847 O O . ARG A 1 111 ? 2.808 -9.937 -14.929 1.00 95.56 111 ARG A O 1
ATOM 854 N N . GLU A 1 112 ? 3.507 -10.615 -12.909 1.00 95.44 112 GLU A N 1
ATOM 855 C CA . GLU A 1 112 ? 4.456 -11.637 -13.366 1.00 95.44 112 GLU A CA 1
ATOM 856 C C . GLU A 1 112 ? 5.580 -11.092 -14.280 1.00 95.44 112 GLU A C 1
ATOM 858 O O . GLU A 1 112 ? 6.220 -11.835 -15.034 1.00 95.44 112 GLU A O 1
ATOM 863 N N . ILE A 1 113 ? 5.880 -9.791 -14.185 1.00 95.50 113 ILE A N 1
ATOM 864 C CA . ILE A 1 113 ? 6.922 -9.107 -14.957 1.00 95.50 113 ILE A CA 1
ATOM 865 C C . ILE A 1 113 ? 8.191 -8.996 -14.117 1.00 95.50 113 ILE A C 1
ATOM 867 O O . ILE A 1 113 ? 8.271 -8.263 -13.135 1.00 95.50 113 ILE A O 1
ATOM 871 N N . GLY A 1 114 ? 9.246 -9.676 -14.559 1.00 93.00 114 GLY A N 1
ATOM 872 C CA . GLY A 1 114 ? 10.489 -9.787 -13.801 1.00 93.00 114 GLY A CA 1
ATOM 873 C C . GLY A 1 114 ? 10.483 -10.978 -12.844 1.00 93.00 114 GLY A C 1
ATOM 874 O O . GLY A 1 114 ? 9.535 -11.753 -12.769 1.00 93.00 114 GLY A O 1
ATOM 875 N N . ARG A 1 115 ? 11.611 -11.205 -12.180 1.00 96.00 115 ARG A N 1
A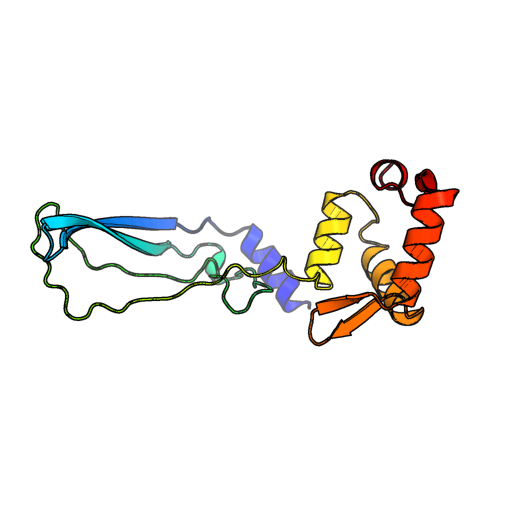TOM 876 C CA . ARG A 1 115 ? 11.871 -12.349 -11.302 1.00 96.00 115 ARG A CA 1
ATOM 877 C C . ARG A 1 115 ? 12.675 -11.866 -10.088 1.00 96.00 115 ARG A C 1
ATOM 879 O O . ARG A 1 115 ? 13.273 -10.788 -10.160 1.00 96.00 115 ARG A O 1
ATOM 886 N N . PRO A 1 116 ? 12.799 -12.666 -9.009 1.00 93.56 116 PRO A N 1
ATOM 887 C CA . PRO A 1 116 ? 13.606 -12.295 -7.842 1.00 93.56 116 PRO A CA 1
ATOM 888 C C . PRO A 1 116 ? 15.040 -11.855 -8.180 1.00 93.56 116 PRO A C 1
ATOM 890 O O . PRO A 1 116 ? 15.601 -10.994 -7.509 1.00 93.56 116 PRO A O 1
ATOM 893 N N . SER A 1 117 ? 15.623 -12.398 -9.253 1.00 95.69 117 SER A N 1
ATOM 894 C CA . SER A 1 117 ? 16.948 -12.015 -9.750 1.00 95.69 117 SER A CA 1
ATOM 895 C C . SER A 1 117 ? 16.985 -10.684 -10.512 1.00 95.69 117 SER A C 1
ATOM 897 O O . SER A 1 117 ? 18.066 -10.124 -10.679 1.00 95.69 117 SER A O 1
ATOM 899 N N . THR A 1 118 ? 15.847 -10.164 -10.985 1.00 96.88 118 THR A N 1
ATOM 900 C CA . THR A 1 118 ? 15.797 -8.999 -11.880 1.00 96.88 118 THR A CA 1
ATOM 901 C C . THR A 1 118 ? 15.198 -7.750 -11.247 1.00 96.88 118 THR A C 1
ATOM 903 O O . THR A 1 118 ? 15.531 -6.663 -11.712 1.00 96.88 118 THR A O 1
ATOM 906 N N . TYR A 1 119 ? 14.374 -7.842 -10.198 1.00 97.06 119 TYR A N 1
ATOM 907 C CA . TYR A 1 119 ? 13.682 -6.674 -9.621 1.00 97.06 119 TYR A CA 1
ATOM 908 C C . TYR A 1 119 ? 14.623 -5.511 -9.277 1.00 97.06 119 TYR A C 1
ATOM 910 O O . TYR A 1 119 ? 14.428 -4.391 -9.751 1.00 97.06 119 TYR A O 1
ATOM 918 N N . ALA A 1 120 ? 15.702 -5.788 -8.539 1.00 95.69 120 ALA A N 1
ATOM 919 C CA . ALA A 1 120 ? 16.692 -4.772 -8.182 1.00 95.69 120 ALA A CA 1
ATOM 920 C C . ALA A 1 120 ? 17.375 -4.167 -9.423 1.00 95.69 120 ALA A C 1
ATOM 922 O O . ALA A 1 120 ? 17.585 -2.958 -9.490 1.00 95.69 120 ALA A O 1
ATOM 923 N N . SER A 1 121 ? 17.677 -4.994 -10.431 1.00 97.75 121 SER A N 1
ATOM 924 C CA . SER A 1 121 ? 18.316 -4.533 -11.669 1.00 97.75 121 SER A CA 1
ATOM 925 C C . SER A 1 121 ? 17.386 -3.691 -12.548 1.00 97.75 121 SER A C 1
ATOM 927 O O . SER A 1 121 ? 17.845 -2.720 -13.145 1.00 97.75 121 SER A O 1
ATOM 929 N N . ILE A 1 122 ? 16.086 -4.009 -12.598 1.00 98.00 122 ILE A N 1
ATOM 930 C CA . ILE A 1 122 ? 15.077 -3.234 -13.334 1.00 98.00 122 ILE A CA 1
ATOM 931 C C . ILE A 1 122 ? 14.979 -1.837 -12.723 1.00 98.00 122 ILE A C 1
ATOM 933 O O . ILE A 1 122 ? 15.139 -0.846 -13.436 1.00 98.00 122 ILE A O 1
ATOM 937 N N . ILE A 1 123 ? 14.792 -1.764 -11.399 1.00 97.56 123 ILE A N 1
ATOM 938 C CA . ILE A 1 123 ? 14.685 -0.499 -10.660 1.00 97.56 123 ILE A CA 1
ATOM 939 C C . ILE A 1 123 ? 15.973 0.320 -10.793 1.00 97.56 123 ILE A C 1
ATOM 941 O O . ILE A 1 123 ? 15.911 1.504 -11.123 1.00 97.56 123 ILE A O 1
ATOM 945 N N . GLY A 1 124 ? 17.138 -0.310 -10.610 1.00 97.81 124 GLY A N 1
ATOM 946 C CA . GLY A 1 124 ? 18.431 0.348 -10.802 1.00 97.81 124 GLY A CA 1
ATOM 947 C C . GLY A 1 124 ? 18.574 0.920 -12.212 1.00 97.81 124 GLY A C 1
ATOM 948 O O . GLY A 1 124 ? 18.873 2.096 -12.378 1.00 97.81 124 GLY A O 1
ATOM 949 N N . THR A 1 125 ? 18.229 0.140 -13.238 1.00 98.19 125 THR A N 1
ATOM 950 C CA . THR A 1 125 ? 18.363 0.565 -14.639 1.00 98.19 125 THR A CA 1
ATOM 951 C C . THR A 1 125 ? 17.489 1.774 -14.978 1.00 98.19 125 THR A C 1
ATOM 953 O O . THR A 1 125 ? 17.952 2.684 -15.669 1.00 98.19 125 THR A O 1
ATOM 956 N N . ILE A 1 126 ? 16.230 1.811 -14.526 1.00 98.06 126 ILE A N 1
ATOM 957 C CA . ILE A 1 126 ? 15.334 2.940 -14.832 1.00 98.06 126 ILE A CA 1
ATOM 958 C C . ILE A 1 126 ? 15.711 4.217 -14.068 1.00 98.06 126 ILE A C 1
ATOM 960 O O . ILE A 1 126 ? 15.466 5.315 -14.573 1.00 98.06 126 ILE A O 1
ATOM 964 N N . LEU A 1 127 ? 16.333 4.083 -12.892 1.00 97.94 127 LEU A N 1
ATOM 965 C CA . LEU A 1 127 ? 16.906 5.201 -12.140 1.00 97.94 127 LEU A CA 1
ATOM 966 C C . LEU A 1 127 ? 18.183 5.717 -12.818 1.00 97.94 127 LEU A C 1
ATOM 968 O O . LEU A 1 127 ? 18.264 6.898 -13.154 1.00 97.94 127 LEU A O 1
ATOM 972 N N . ASP A 1 128 ? 19.141 4.830 -13.093 1.00 98.12 128 ASP A N 1
ATOM 973 C CA . ASP A 1 128 ? 20.459 5.175 -13.642 1.00 98.12 128 ASP A CA 1
ATOM 974 C C . ASP A 1 128 ? 20.366 5.810 -15.035 1.00 98.12 128 ASP A C 1
ATOM 976 O O . ASP A 1 128 ? 21.133 6.710 -15.377 1.00 98.12 128 ASP A O 1
ATOM 980 N N . ARG A 1 129 ? 19.393 5.378 -15.847 1.00 98.12 129 ARG A N 1
ATOM 981 C CA . ARG A 1 129 ? 19.140 5.941 -17.184 1.00 98.12 129 ARG A CA 1
ATOM 982 C C . ARG A 1 129 ? 18.285 7.213 -17.170 1.00 98.12 129 ARG A C 1
ATOM 984 O O . ARG A 1 129 ? 17.985 7.748 -18.235 1.00 98.12 129 ARG A O 1
ATOM 991 N N . GLY A 1 130 ? 17.871 7.700 -15.999 1.00 97.00 130 GLY A N 1
ATOM 992 C CA . GLY A 1 130 ? 17.118 8.950 -15.859 1.00 97.00 130 GLY A CA 1
ATOM 993 C C . GLY A 1 130 ? 15.656 8.881 -16.317 1.00 97.00 130 GLY A C 1
ATOM 994 O O . GLY A 1 130 ? 15.020 9.920 -16.523 1.00 97.00 130 GLY A O 1
ATOM 995 N N . TYR A 1 131 ? 15.094 7.679 -16.471 1.00 98.31 131 TYR A N 1
ATOM 996 C CA . TYR A 1 131 ? 13.664 7.508 -16.736 1.00 98.31 131 TYR A CA 1
ATOM 997 C C . TYR A 1 131 ? 12.838 7.867 -15.495 1.00 98.31 131 TYR A C 1
ATOM 999 O O . TYR A 1 131 ? 11.789 8.513 -15.573 1.00 98.31 131 TYR A O 1
ATOM 1007 N N . VAL A 1 132 ? 13.332 7.495 -14.324 1.00 98.44 132 VAL A N 1
ATOM 1008 C CA . VAL A 1 132 ? 12.671 7.747 -13.049 1.00 98.44 132 VAL A CA 1
ATOM 1009 C C . VAL A 1 132 ? 13.668 8.394 -12.099 1.00 98.44 132 VAL A C 1
ATOM 1011 O O . VAL A 1 132 ? 14.866 8.142 -12.177 1.00 98.44 132 VAL A O 1
ATOM 1014 N N . PHE A 1 133 ? 13.183 9.229 -11.187 1.00 97.69 133 PHE A N 1
ATOM 1015 C CA . PHE A 1 133 ? 13.973 9.753 -10.077 1.00 97.69 133 PHE A CA 1
ATOM 1016 C C . PHE A 1 133 ? 13.206 9.627 -8.760 1.00 97.69 133 PHE A C 1
ATOM 1018 O O . PHE A 1 133 ? 11.974 9.554 -8.738 1.00 97.69 133 PHE A O 1
ATOM 1025 N N . LYS A 1 134 ? 13.939 9.609 -7.644 1.00 97.00 134 LYS A N 1
ATOM 1026 C CA . LYS A 1 134 ? 13.354 9.543 -6.301 1.00 97.00 134 LYS A CA 1
ATOM 1027 C C . LYS A 1 134 ? 13.005 10.939 -5.794 1.00 97.00 134 LYS A C 1
ATOM 1029 O O . LYS A 1 134 ? 13.845 11.837 -5.807 1.00 97.00 134 LYS A O 1
ATOM 1034 N N . LYS A 1 135 ? 11.786 11.109 -5.282 1.00 96.00 135 LYS A N 1
ATOM 1035 C CA . LYS A 1 135 ? 11.368 12.276 -4.493 1.00 96.00 135 LYS A CA 1
ATOM 1036 C C . LYS A 1 135 ? 10.893 11.787 -3.127 1.00 96.00 135 LYS A C 1
ATOM 1038 O O . LYS A 1 135 ? 9.741 11.390 -2.968 1.00 96.00 135 LYS A O 1
ATOM 1043 N N . GLY A 1 136 ? 11.799 11.784 -2.150 1.00 93.19 136 GLY A N 1
ATOM 1044 C CA . GLY A 1 136 ? 11.602 11.011 -0.922 1.00 93.19 136 GLY A CA 1
ATOM 1045 C C . GLY A 1 136 ? 11.640 9.516 -1.246 1.00 93.19 136 GLY A C 1
ATOM 1046 O O . GLY A 1 136 ? 12.557 9.061 -1.926 1.00 93.19 136 GLY A O 1
ATOM 1047 N N . THR A 1 137 ? 10.631 8.766 -0.807 1.00 91.62 137 THR A N 1
ATOM 1048 C CA . THR A 1 137 ? 10.463 7.339 -1.137 1.00 91.62 137 THR A CA 1
ATOM 1049 C C . THR A 1 137 ? 9.720 7.098 -2.452 1.00 91.62 137 THR A C 1
ATOM 1051 O O . THR A 1 137 ? 9.746 5.984 -2.967 1.00 91.62 137 THR A O 1
ATOM 1054 N N . ALA A 1 138 ? 9.077 8.127 -3.014 1.00 95.88 138 ALA A N 1
ATOM 1055 C CA . ALA A 1 138 ? 8.279 8.005 -4.227 1.0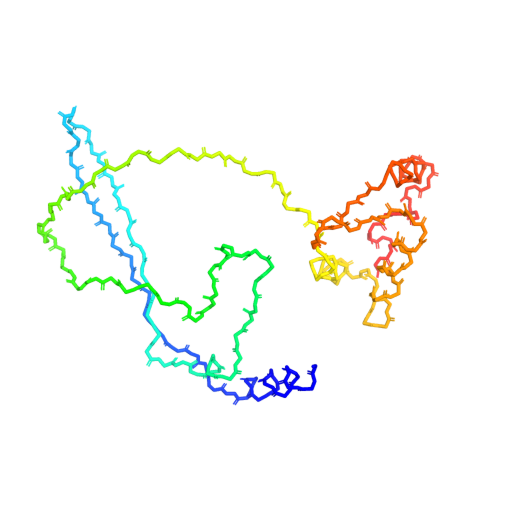0 95.88 138 ALA A CA 1
ATOM 1056 C C . ALA A 1 138 ? 9.144 8.021 -5.496 1.00 95.88 138 ALA A C 1
ATOM 1058 O O . ALA A 1 138 ? 10.028 8.868 -5.656 1.00 95.88 138 ALA A O 1
ATOM 1059 N N . LEU A 1 139 ? 8.818 7.133 -6.430 1.00 97.81 139 LEU A N 1
ATOM 1060 C CA . LEU A 1 139 ? 9.348 7.066 -7.784 1.00 97.81 139 LEU A CA 1
ATOM 1061 C C . LEU A 1 139 ? 8.541 7.998 -8.696 1.00 97.81 139 LEU A C 1
ATOM 1063 O O . LEU A 1 139 ? 7.315 7.900 -8.795 1.00 97.81 139 LEU A O 1
ATOM 1067 N N . VAL A 1 140 ? 9.224 8.940 -9.345 1.00 98.25 140 VAL A N 1
ATOM 1068 C CA . VAL A 1 140 ? 8.607 9.955 -10.208 1.00 98.25 140 VAL A CA 1
ATOM 1069 C C . VAL A 1 140 ? 9.171 9.833 -11.626 1.00 98.25 140 VAL A C 1
ATOM 1071 O O . VAL A 1 140 ? 10.391 9.899 -11.789 1.00 98.25 140 VAL A O 1
ATOM 1074 N N . PRO A 1 141 ? 8.326 9.673 -12.661 1.00 98.38 141 PRO A N 1
ATOM 1075 C CA . PRO A 1 141 ? 8.800 9.646 -14.039 1.00 98.38 141 PRO A CA 1
ATOM 1076 C C . PRO A 1 141 ? 9.317 11.023 -14.470 1.00 98.38 141 PRO A C 1
ATOM 1078 O O . PRO A 1 141 ? 8.722 12.058 -14.157 1.00 98.38 141 PRO A O 1
ATOM 1081 N N . SER A 1 142 ? 10.415 11.037 -15.221 1.00 98.25 142 SER A N 1
ATOM 1082 C CA . SER A 1 142 ? 10.909 12.231 -15.909 1.00 98.25 142 SER A CA 1
ATOM 1083 C C . SER A 1 142 ? 10.121 12.494 -17.200 1.00 98.25 142 SER A C 1
ATOM 1085 O O . SER A 1 142 ? 9.425 11.618 -17.715 1.00 98.25 142 SER A O 1
ATOM 1087 N N . PHE A 1 143 ? 10.258 13.690 -17.781 1.00 97.88 143 PHE A N 1
ATOM 1088 C CA . PHE A 1 143 ? 9.661 13.989 -19.092 1.00 97.88 143 PHE A CA 1
ATOM 1089 C C . PHE A 1 143 ? 10.178 13.070 -20.209 1.00 97.88 143 PHE A C 1
ATOM 1091 O O . PHE A 1 143 ? 9.434 12.761 -21.139 1.00 97.88 143 PHE A O 1
ATOM 1098 N N . LEU A 1 144 ? 11.421 12.585 -20.093 1.00 97.44 144 LEU A N 1
ATOM 1099 C CA . LEU A 1 144 ? 11.986 11.608 -21.022 1.00 97.44 144 LEU A CA 1
ATOM 1100 C C . LEU A 1 144 ? 11.180 10.303 -21.016 1.00 97.44 144 LEU A C 1
ATOM 1102 O O . LEU A 1 144 ? 10.901 9.760 -22.082 1.00 97.44 144 LEU A O 1
ATOM 1106 N N . SER A 1 145 ? 10.744 9.836 -19.843 1.00 97.75 145 SER A N 1
ATOM 1107 C CA . SER A 1 145 ? 9.892 8.646 -19.742 1.00 97.75 145 SER A CA 1
ATOM 1108 C C . SER A 1 145 ? 8.577 8.812 -20.469 1.00 97.75 145 SER A C 1
ATOM 1110 O O . SER A 1 145 ? 8.191 7.923 -21.218 1.00 97.75 145 SER A O 1
ATOM 1112 N N . PHE A 1 146 ? 7.918 9.963 -20.323 1.00 97.94 146 PHE A N 1
ATOM 1113 C CA . PHE A 1 146 ? 6.684 10.220 -21.061 1.00 97.94 146 PHE A CA 1
ATOM 1114 C C . PHE A 1 146 ? 6.917 10.193 -22.572 1.00 97.94 146 PHE A C 1
ATOM 1116 O O . PHE A 1 146 ? 6.110 9.614 -23.291 1.00 97.94 146 PHE A O 1
ATOM 1123 N N . ALA A 1 147 ? 8.007 10.778 -23.072 1.00 97.75 147 ALA A N 1
ATOM 1124 C CA . ALA A 1 147 ? 8.314 10.749 -24.501 1.00 97.75 147 ALA A CA 1
ATOM 1125 C C . ALA A 1 147 ? 8.566 9.319 -25.014 1.00 97.75 147 ALA A C 1
ATOM 1127 O O . ALA A 1 147 ? 8.008 8.924 -26.037 1.00 97.75 147 ALA A O 1
ATOM 1128 N N . VAL A 1 148 ? 9.370 8.535 -24.289 1.00 98.00 148 VAL A N 1
ATOM 1129 C CA . VAL A 1 148 ? 9.733 7.166 -24.685 1.00 98.00 148 VAL A CA 1
ATOM 1130 C C . VAL A 1 148 ? 8.545 6.211 -24.577 1.00 98.00 148 VAL A C 1
ATOM 1132 O O . VAL A 1 148 ? 8.291 5.472 -25.524 1.00 98.00 148 VAL A O 1
ATOM 1135 N N . VAL A 1 149 ? 7.780 6.251 -23.483 1.00 97.75 149 VAL A N 1
ATOM 1136 C CA . VAL A 1 149 ? 6.597 5.393 -23.304 1.00 97.75 149 VAL A CA 1
ATOM 1137 C C . VAL A 1 149 ? 5.547 5.702 -24.369 1.00 97.75 149 VAL A C 1
ATOM 1139 O O . VAL A 1 149 ? 5.113 4.784 -25.054 1.00 97.75 149 VAL A O 1
ATOM 1142 N N . ASN A 1 150 ? 5.240 6.980 -24.628 1.00 97.56 150 ASN A N 1
ATOM 1143 C CA . ASN A 1 150 ? 4.293 7.351 -25.687 1.00 97.56 150 ASN A CA 1
ATOM 1144 C C . ASN A 1 150 ? 4.740 6.874 -27.081 1.00 97.56 150 ASN A C 1
ATOM 1146 O O . ASN A 1 150 ? 3.903 6.495 -27.899 1.00 97.56 150 ASN A O 1
ATOM 1150 N N . LEU A 1 151 ? 6.044 6.921 -27.382 1.00 98.12 151 LEU A N 1
ATOM 1151 C CA . LEU A 1 151 ? 6.586 6.412 -28.645 1.00 98.12 151 LEU A CA 1
ATOM 1152 C C . LEU A 1 151 ? 6.379 4.894 -28.754 1.00 98.12 151 LEU A C 1
ATOM 1154 O O . LEU A 1 151 ? 5.917 4.408 -29.788 1.00 98.12 151 LEU A O 1
ATOM 1158 N N . LEU A 1 152 ? 6.718 4.158 -27.692 1.00 97.94 152 LEU A N 1
ATOM 1159 C CA . LEU A 1 152 ? 6.608 2.704 -27.660 1.00 97.94 152 LEU A CA 1
ATOM 1160 C C . LEU A 1 152 ? 5.150 2.248 -27.702 1.00 97.94 152 LEU A C 1
ATOM 1162 O O . LEU A 1 152 ? 4.830 1.382 -28.502 1.00 97.94 152 LEU A O 1
ATOM 1166 N N . GLU A 1 153 ? 4.246 2.865 -26.947 1.00 97.31 153 GLU A N 1
ATOM 1167 C CA . GLU A 1 153 ? 2.819 2.525 -26.970 1.00 97.31 153 GLU A CA 1
ATOM 1168 C C . GLU A 1 153 ? 2.196 2.747 -28.357 1.00 97.31 153 GLU A C 1
ATOM 1170 O O . GLU A 1 153 ? 1.448 1.901 -28.845 1.00 97.31 153 GLU A O 1
ATOM 1175 N N . LYS A 1 154 ? 2.541 3.852 -29.035 1.00 97.31 154 LYS A N 1
ATOM 1176 C CA . LYS A 1 154 ? 1.962 4.197 -30.346 1.00 97.31 154 LYS A CA 1
ATOM 1177 C C . LYS A 1 154 ? 2.498 3.362 -31.503 1.00 97.31 154 LYS A C 1
ATOM 1179 O O . LYS A 1 154 ? 1.744 3.059 -32.424 1.00 97.31 154 LYS A O 1
ATOM 1184 N N . HIS A 1 155 ? 3.790 3.041 -31.499 1.00 97.94 155 HIS A N 1
ATOM 1185 C CA . HIS A 1 155 ? 4.449 2.413 -32.652 1.00 97.94 155 HIS A CA 1
ATOM 1186 C C . HIS A 1 155 ? 4.883 0.966 -32.402 1.00 97.94 155 HIS A C 1
ATOM 1188 O O . HIS A 1 155 ? 5.069 0.211 -33.353 1.00 97.94 155 HIS A O 1
ATOM 1194 N N . PHE A 1 156 ? 5.018 0.567 -31.138 1.00 97.12 156 PHE A N 1
ATOM 1195 C CA . PHE A 1 156 ? 5.560 -0.722 -30.716 1.00 97.12 156 PHE A CA 1
ATOM 1196 C C . PHE A 1 156 ? 4.775 -1.324 -29.540 1.00 97.12 156 PHE A C 1
ATOM 1198 O O . PHE A 1 156 ? 5.366 -2.010 -28.711 1.00 97.12 156 PHE A O 1
ATOM 1205 N N . GLY A 1 157 ? 3.458 -1.086 -29.456 1.00 95.00 157 GLY A N 1
ATOM 1206 C CA . GLY A 1 157 ? 2.653 -1.379 -28.259 1.00 95.00 157 GLY A CA 1
ATOM 1207 C C . GLY A 1 157 ? 2.803 -2.805 -27.723 1.00 95.00 157 GLY A C 1
ATOM 1208 O O . GLY A 1 157 ? 2.889 -3.003 -26.519 1.00 95.00 157 GLY A O 1
ATOM 1209 N N . ARG A 1 158 ? 2.976 -3.797 -28.607 1.00 95.06 158 ARG A N 1
ATOM 1210 C CA . ARG A 1 158 ? 3.243 -5.188 -28.208 1.00 95.06 158 ARG A CA 1
ATOM 1211 C C . ARG A 1 158 ? 4.508 -5.357 -27.353 1.00 95.06 158 ARG A C 1
ATOM 1213 O O . ARG A 1 158 ? 4.531 -6.240 -26.513 1.00 95.06 158 ARG A O 1
ATOM 1220 N N . LEU A 1 159 ? 5.554 -4.555 -27.563 1.00 95.25 159 LEU A N 1
ATOM 1221 C CA . LEU A 1 159 ? 6.815 -4.644 -26.810 1.00 95.25 159 LEU A CA 1
ATOM 1222 C C . LEU A 1 159 ? 6.720 -4.075 -25.387 1.00 95.25 159 LEU A C 1
ATOM 1224 O O . LEU A 1 159 ? 7.631 -4.298 -24.596 1.00 95.25 159 LEU A O 1
ATOM 1228 N N . VAL A 1 160 ? 5.666 -3.317 -25.083 1.00 96.19 160 VAL A N 1
ATOM 1229 C CA . VAL A 1 160 ? 5.421 -2.709 -23.763 1.00 96.19 160 VAL A CA 1
ATOM 1230 C C . VAL A 1 160 ? 4.111 -3.185 -23.136 1.00 96.19 160 VAL A C 1
ATOM 1232 O O . VAL A 1 160 ? 3.703 -2.683 -22.094 1.00 96.19 160 VAL A O 1
ATOM 1235 N N . ASP A 1 161 ? 3.460 -4.160 -23.767 1.00 96.69 161 ASP A N 1
ATOM 1236 C CA . ASP A 1 161 ? 2.261 -4.802 -23.257 1.00 96.69 161 ASP A CA 1
ATOM 1237 C C . ASP A 1 161 ? 2.609 -5.718 -22.076 1.00 96.69 161 ASP A C 1
ATOM 1239 O O . ASP A 1 161 ? 3.576 -6.488 -22.125 1.00 96.69 161 ASP A O 1
ATOM 1243 N N . TYR A 1 162 ? 1.824 -5.623 -21.003 1.00 96.12 162 TYR A N 1
ATOM 1244 C CA . TYR A 1 162 ? 2.105 -6.350 -19.768 1.00 96.12 162 TYR A CA 1
ATOM 1245 C C . TYR A 1 162 ? 1.947 -7.863 -19.943 1.00 96.12 162 TYR A C 1
ATOM 1247 O O . TYR A 1 162 ? 2.857 -8.606 -19.580 1.00 96.12 162 TYR A O 1
ATOM 1255 N N . ASP A 1 163 ? 0.861 -8.312 -20.575 1.00 94.44 163 ASP A N 1
ATOM 1256 C CA . ASP A 1 163 ? 0.574 -9.737 -20.767 1.00 94.44 163 ASP A CA 1
ATOM 1257 C C . ASP A 1 163 ? 1.587 -10.393 -21.710 1.00 94.44 163 ASP A C 1
ATOM 1259 O O . ASP A 1 163 ? 1.978 -11.546 -21.522 1.00 94.44 163 ASP A O 1
ATOM 1263 N N . PHE A 1 164 ? 2.037 -9.666 -22.738 1.00 95.12 164 PHE A N 1
ATOM 1264 C CA . PHE A 1 164 ? 3.103 -10.130 -23.621 1.00 95.12 164 PHE A CA 1
ATOM 1265 C C . PHE A 1 164 ? 4.441 -10.271 -22.889 1.00 95.12 164 PHE A C 1
ATOM 1267 O O . PHE A 1 164 ? 5.190 -11.195 -23.191 1.00 95.12 164 PHE A O 1
ATOM 1274 N N . THR A 1 165 ? 4.733 -9.374 -21.946 1.00 94.75 165 THR A N 1
ATOM 1275 C CA . THR A 1 165 ? 5.993 -9.369 -21.185 1.00 94.75 165 THR A CA 1
ATOM 1276 C C . THR A 1 165 ? 6.010 -10.417 -20.067 1.00 94.75 165 THR A C 1
ATOM 1278 O O . THR A 1 165 ? 7.078 -10.909 -19.710 1.00 94.75 165 THR A O 1
ATOM 1281 N N . ALA A 1 166 ? 4.846 -10.748 -19.503 1.00 92.56 166 ALA A N 1
ATOM 1282 C CA . ALA A 1 166 ? 4.699 -11.743 -18.441 1.00 92.56 166 ALA A CA 1
ATOM 1283 C C . ALA A 1 166 ? 4.922 -13.194 -18.920 1.00 92.56 166 ALA A C 1
ATOM 1285 O O . ALA A 1 166 ? 5.437 -1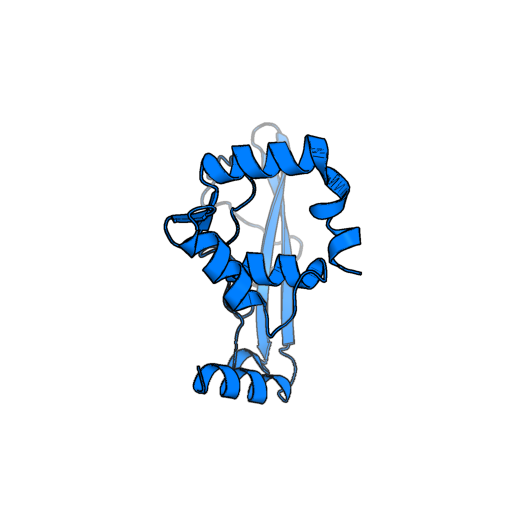4.021 -18.160 1.00 92.56 166 ALA A O 1
ATOM 1286 N N . ARG A 1 167 ? 4.543 -13.488 -20.174 1.00 77.38 167 ARG A N 1
ATOM 1287 C CA . ARG A 1 167 ? 4.685 -14.802 -20.832 1.00 77.38 167 ARG A CA 1
ATOM 1288 C C . ARG A 1 167 ? 6.140 -15.208 -21.055 1.00 77.38 167 ARG A C 1
ATOM 1290 O O . ARG A 1 167 ? 6.431 -16.402 -20.822 1.00 77.38 167 ARG A O 1
#

Radius of gyration: 23.98 Å; chains: 1; bounding box: 56×41×60 Å

Foldseek 3Di:
DVLQVVLVVVLVPKDDWDWDKDKDWDWDADPVGDIDIDIDIWIDTPGCISVVRDWDDDPDPPDDTPHDTDDDDDDDPPDDDDDPDDDDDDDDDDDDAADFLVVVLVVCVVLQADDPVCSVVVVVVCPVVQQWHDDDRGTHGDPVVVVVVVVCCVPPVLVVDSNNRND

Secondary structure (DSSP, 8-state):
-HHHHHHHHHHTTSPPPEEEEEEEEEEEE-TTS-EEEEEEEEEEEEE-GGGGT-----SSTTSPPTT--BPPPP--TT-----S--------PPPPPPPPHHHHHHHHHHTT-S-TTTHHHHHHHHHHTTSEEEETTEEEE-HHHHHHHHHHHHHHGGGT-HHHHH-

pLDDT: mean 93.56, std 5.02, range [68.69, 98.44]

Sequence (167 aa):
LYELIWKRTVASQMKDATGNSVTVKIGGRASDGRDAEFSASGKTITFHGFMKAYVEGADDPNAELDDRERRLPQVAEGDALTADEITVDGHATKPPARYTEASLVKELEEREIGRPSTYASIIGTILDRGYVFKKGTALVPSFLSFAVVNLLEKHFGRLVDYDFTAR